Protein AF-Q0AFC5-F1 (afdb_monome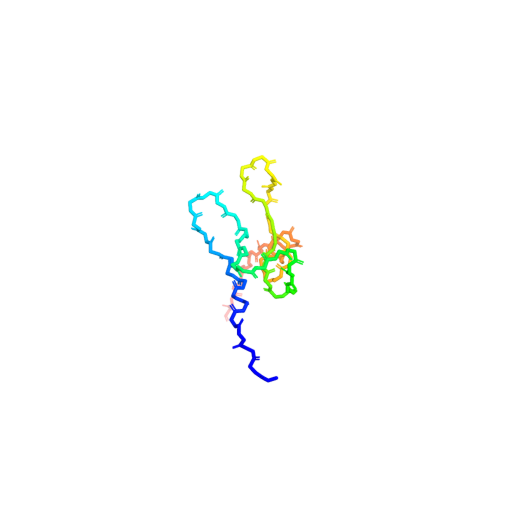r)

Structure (mmCIF, N/CA/C/O backbone):
data_AF-Q0AFC5-F1
#
_entry.id   AF-Q0AFC5-F1
#
loop_
_atom_site.group_PDB
_atom_site.id
_atom_site.type_symbol
_atom_site.label_atom_id
_atom_site.label_alt_id
_atom_site.label_comp_id
_atom_site.label_asym_id
_atom_site.label_entity_id
_atom_site.label_seq_id
_atom_site.pdbx_PDB_ins_code
_atom_site.Cartn_x
_atom_site.Cartn_y
_atom_site.Cartn_z
_atom_site.occupancy
_atom_site.B_iso_or_equiv
_atom_site.auth_seq_id
_atom_site.auth_comp_id
_atom_site.auth_asym_id
_atom_site.auth_atom_id
_atom_site.pdbx_PDB_model_num
ATOM 1 N N . MET A 1 1 ? -10.955 -7.430 -29.708 1.00 41.00 1 MET A N 1
ATOM 2 C CA . MET A 1 1 ? -11.079 -8.825 -29.227 1.00 41.00 1 MET A CA 1
ATOM 3 C C . MET A 1 1 ? -9.744 -9.500 -29.486 1.00 41.00 1 MET A C 1
ATOM 5 O O . MET A 1 1 ? -9.239 -9.343 -30.583 1.00 41.00 1 MET A O 1
ATOM 9 N N . GLN A 1 2 ? -9.173 -10.144 -28.472 1.00 37.94 2 GLN A N 1
ATOM 10 C CA . GLN A 1 2 ? -7.763 -10.537 -28.326 1.00 37.94 2 GLN A CA 1
ATOM 11 C C . GLN A 1 2 ? -6.774 -9.364 -28.162 1.00 37.94 2 GLN A C 1
ATOM 13 O O . GLN A 1 2 ? -6.544 -8.590 -29.077 1.00 37.94 2 GLN A O 1
ATOM 18 N N . GLN A 1 3 ? -6.249 -9.092 -26.965 1.00 40.94 3 GLN A N 1
ATOM 19 C CA . GLN A 1 3 ? -5.448 -10.020 -26.151 1.00 40.94 3 GLN A CA 1
ATOM 20 C C . GLN A 1 3 ? -4.192 -10.504 -26.897 1.00 40.94 3 GLN A C 1
ATOM 22 O O . GLN A 1 3 ? -3.980 -11.701 -27.042 1.00 40.94 3 GLN A O 1
ATOM 27 N N . VAL A 1 4 ? -3.315 -9.590 -27.318 1.00 42.66 4 VAL A N 1
ATOM 28 C CA . VAL A 1 4 ? -1.877 -9.912 -27.301 1.00 42.66 4 VAL A CA 1
ATOM 29 C C . VAL A 1 4 ? -1.322 -9.390 -25.978 1.00 42.66 4 VAL A C 1
ATOM 31 O O . VAL A 1 4 ? -0.568 -8.434 -25.914 1.00 42.66 4 VAL A O 1
ATOM 34 N N . THR A 1 5 ? -1.843 -9.981 -24.902 1.00 47.84 5 THR A N 1
ATOM 35 C CA . THR A 1 5 ? -1.140 -10.212 -23.638 1.00 47.84 5 THR A CA 1
ATOM 36 C C . THR A 1 5 ? -0.328 -9.038 -23.071 1.00 47.84 5 THR A C 1
ATOM 38 O O . THR A 1 5 ? 0.804 -9.227 -22.630 1.00 47.84 5 THR A O 1
ATOM 41 N N . THR A 1 6 ? -0.896 -7.828 -23.012 1.00 49.28 6 THR A N 1
ATOM 42 C CA . THR A 1 6 ? -0.389 -6.784 -22.107 1.00 49.28 6 THR A CA 1
ATOM 43 C C . THR A 1 6 ? -0.740 -7.200 -20.685 1.00 49.28 6 THR A C 1
ATOM 45 O O . THR A 1 6 ? -1.756 -6.795 -20.126 1.00 49.28 6 THR A O 1
ATOM 48 N N . LEU A 1 7 ? 0.056 -8.101 -20.119 1.00 52.66 7 LEU A N 1
ATOM 49 C CA . LEU A 1 7 ? -0.091 -8.500 -18.732 1.00 52.66 7 LEU A CA 1
ATOM 50 C C . LEU A 1 7 ? 0.561 -7.421 -17.874 1.00 52.66 7 LEU A C 1
ATOM 52 O O . LEU A 1 7 ? 1.776 -7.400 -17.677 1.00 52.66 7 LEU A O 1
ATOM 56 N N . ILE A 1 8 ? -0.267 -6.503 -17.383 1.00 56.09 8 ILE A N 1
ATOM 57 C CA . ILE A 1 8 ? 0.100 -5.680 -16.236 1.00 56.09 8 ILE A CA 1
ATOM 58 C C . ILE A 1 8 ? 0.008 -6.607 -15.033 1.00 56.09 8 ILE A C 1
ATOM 60 O O . ILE A 1 8 ? -1.057 -6.824 -14.461 1.00 56.09 8 ILE A O 1
ATOM 64 N N . TYR A 1 9 ? 1.132 -7.212 -14.679 1.00 53.22 9 TYR A N 1
ATOM 65 C CA . TYR A 1 9 ? 1.226 -7.957 -13.443 1.00 53.22 9 TYR A CA 1
ATOM 66 C C . TYR A 1 9 ? 1.810 -7.053 -12.364 1.00 53.22 9 TYR A C 1
ATOM 68 O O . TYR A 1 9 ? 2.982 -6.679 -12.400 1.00 53.22 9 TYR A O 1
ATOM 76 N N . CYS A 1 10 ? 1.002 -6.757 -11.348 1.00 52.78 10 CYS A N 1
ATOM 77 C CA . CYS A 1 10 ? 1.510 -6.290 -10.063 1.00 52.78 10 CYS A CA 1
ATOM 78 C C . CYS A 1 10 ? 2.113 -7.491 -9.310 1.00 52.78 10 CYS A C 1
ATOM 80 O O . CYS A 1 10 ? 1.537 -8.015 -8.358 1.00 52.78 10 CYS A O 1
ATOM 82 N N . LEU A 1 11 ? 3.250 -7.995 -9.792 1.00 50.59 11 LEU A N 1
ATOM 83 C CA . LEU A 1 11 ? 3.979 -9.079 -9.142 1.00 50.59 11 LEU A CA 1
ATOM 84 C C . LEU A 1 11 ? 4.863 -8.504 -8.040 1.00 50.59 11 LEU A C 1
ATOM 86 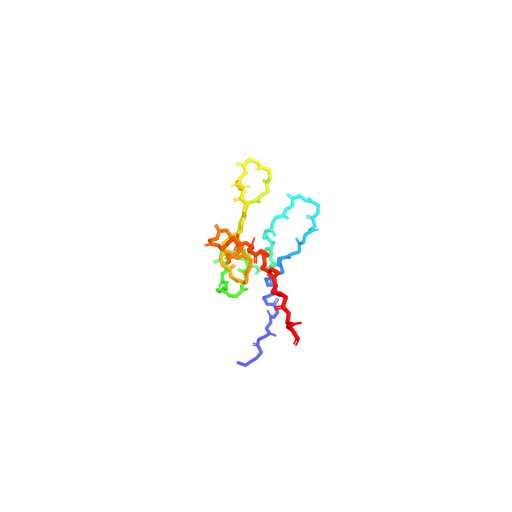O O . LEU A 1 11 ? 5.697 -7.635 -8.278 1.00 50.59 11 LEU A O 1
ATOM 90 N N . LYS A 1 12 ? 4.738 -9.057 -6.832 1.00 49.97 12 LYS A N 1
ATOM 91 C CA . LYS A 1 12 ? 5.638 -8.778 -5.708 1.00 49.97 12 LYS A CA 1
ATOM 92 C C . LYS A 1 12 ? 6.961 -9.528 -5.904 1.00 49.97 12 LYS A C 1
ATOM 94 O O . LYS A 1 12 ? 7.311 -10.403 -5.121 1.00 49.97 12 LYS A O 1
ATOM 99 N N . ILE A 1 13 ? 7.676 -9.224 -6.982 1.00 51.06 13 ILE A N 1
ATOM 100 C CA . ILE A 1 13 ? 8.990 -9.799 -7.274 1.00 51.06 13 ILE A CA 1
ATOM 101 C C . ILE A 1 13 ? 10.081 -8.846 -6.782 1.00 51.06 13 ILE A C 1
ATOM 103 O O . ILE A 1 13 ? 10.226 -7.731 -7.272 1.00 51.06 13 ILE A O 1
ATOM 107 N N . GLY A 1 14 ? 10.823 -9.291 -5.764 1.00 47.94 14 GLY A N 1
ATOM 108 C CA . GLY A 1 14 ? 12.166 -8.806 -5.431 1.00 47.94 14 GLY A CA 1
ATOM 109 C C . GLY A 1 14 ? 12.386 -7.293 -5.509 1.00 47.94 14 GLY A C 1
ATOM 110 O O . GLY A 1 14 ? 13.266 -6.840 -6.226 1.00 47.94 14 GLY A O 1
ATOM 111 N N . GLY A 1 15 ? 11.601 -6.507 -4.773 1.00 59.38 15 GLY A N 1
ATOM 112 C CA . GLY A 1 15 ? 11.849 -5.075 -4.597 1.00 59.38 15 GLY A CA 1
ATOM 113 C C . GLY A 1 15 ? 11.424 -4.151 -5.740 1.00 59.38 15 GLY A C 1
ATOM 114 O O . GLY A 1 15 ? 11.792 -2.977 -5.732 1.00 59.38 15 GLY A O 1
ATOM 115 N N . HIS A 1 16 ? 10.616 -4.645 -6.675 1.00 57.09 16 HIS A N 1
ATOM 116 C CA . HIS A 1 16 ? 9.902 -3.823 -7.649 1.00 57.09 16 HIS A CA 1
ATOM 117 C C . HIS A 1 16 ? 8.395 -3.893 -7.393 1.00 57.09 16 HIS A C 1
ATOM 119 O O . HIS A 1 16 ? 7.901 -4.849 -6.793 1.00 57.09 16 HIS A O 1
ATOM 125 N N . TYR A 1 17 ? 7.681 -2.835 -7.780 1.00 71.31 17 TYR A N 1
ATOM 126 C CA . TYR A 1 17 ? 6.263 -2.687 -7.474 1.00 71.31 17 TYR A CA 1
ATOM 127 C C . TYR A 1 17 ? 5.362 -2.995 -8.683 1.00 71.31 17 TYR A C 1
ATOM 129 O O . TYR A 1 17 ? 4.686 -4.020 -8.693 1.00 71.31 17 TYR A O 1
ATOM 137 N N . THR A 1 18 ? 5.395 -2.153 -9.721 1.00 76.69 18 THR A N 1
ATOM 138 C CA . THR A 1 18 ? 4.696 -2.391 -10.994 1.00 76.69 18 THR A CA 1
ATOM 139 C C . THR A 1 18 ? 5.726 -2.747 -12.052 1.00 76.69 18 THR A C 1
ATOM 141 O O . THR A 1 18 ? 6.702 -2.019 -12.234 1.00 76.69 18 THR A O 1
ATOM 144 N N . VAL A 1 19 ? 5.511 -3.859 -12.752 1.00 78.50 19 VAL A N 1
ATOM 145 C CA . VAL A 1 19 ? 6.345 -4.266 -13.883 1.00 78.50 19 VAL A CA 1
ATOM 146 C C . VAL A 1 19 ? 5.470 -4.316 -15.122 1.00 78.50 19 VAL A C 1
ATOM 148 O O . VA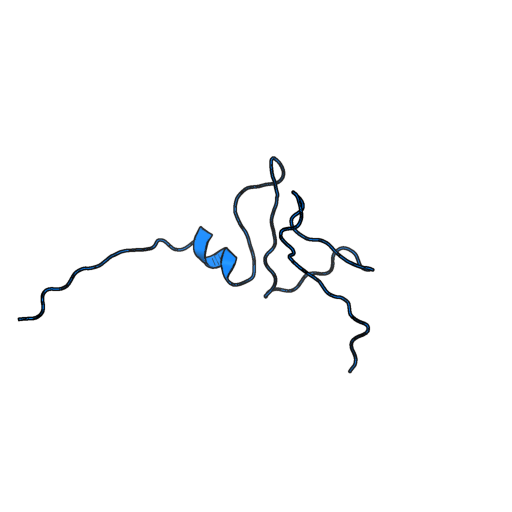L A 1 19 ? 4.471 -5.031 -15.167 1.00 78.50 19 VAL A O 1
ATOM 151 N N . TRP A 1 20 ? 5.86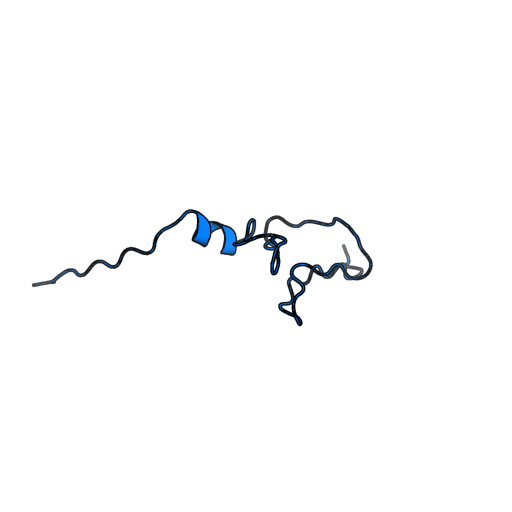2 -3.546 -16.130 1.00 76.56 20 TRP A N 1
ATOM 152 C CA . TRP A 1 20 ? 5.247 -3.587 -17.446 1.00 76.56 20 TRP A CA 1
ATOM 153 C C . TRP A 1 20 ? 6.048 -4.527 -18.343 1.00 76.56 20 TRP A C 1
ATOM 155 O O . TRP A 1 20 ? 7.258 -4.367 -18.498 1.00 76.56 20 TRP A O 1
ATOM 165 N N . VAL A 1 21 ? 5.378 -5.511 -18.939 1.00 78.50 21 VAL A N 1
ATOM 166 C CA . VAL A 1 21 ? 5.983 -6.407 -19.931 1.00 78.50 21 VAL A CA 1
ATOM 167 C C . VAL A 1 21 ? 5.529 -5.952 -21.312 1.00 78.50 21 VAL A C 1
ATOM 169 O O . VAL A 1 21 ? 4.329 -5.863 -21.565 1.00 78.50 21 VAL A O 1
ATOM 172 N N . ASN A 1 22 ? 6.481 -5.638 -22.195 1.00 81.62 22 ASN A N 1
ATOM 173 C CA . ASN A 1 22 ? 6.240 -5.175 -23.573 1.00 81.62 22 ASN A CA 1
ATOM 174 C C . ASN A 1 22 ? 5.362 -3.912 -23.698 1.00 81.62 22 ASN A C 1
ATOM 176 O O . ASN A 1 22 ? 4.792 -3.648 -24.754 1.00 81.62 22 ASN A O 1
ATOM 180 N N . CYS A 1 23 ? 5.245 -3.123 -22.631 1.00 75.06 23 CYS A N 1
ATOM 181 C CA . CYS A 1 23 ? 4.506 -1.866 -22.609 1.00 75.06 23 CYS A CA 1
ATOM 182 C C . CYS A 1 23 ? 5.148 -0.882 -21.621 1.00 75.06 23 CYS A C 1
ATOM 184 O O . CYS A 1 23 ? 6.038 -1.249 -20.855 1.00 75.06 23 CYS A O 1
ATOM 186 N N . TYR A 1 24 ? 4.710 0.377 -21.648 1.00 77.62 24 TYR A N 1
ATOM 187 C CA . TYR A 1 24 ? 5.126 1.406 -20.698 1.00 77.62 24 TYR A CA 1
ATOM 188 C C . TYR A 1 24 ? 3.947 2.334 -20.409 1.00 77.62 24 TYR A C 1
ATOM 190 O O . TYR A 1 24 ? 3.191 2.661 -21.322 1.00 77.62 24 TYR A O 1
ATOM 198 N N . GLN A 1 25 ? 3.794 2.741 -19.145 1.00 80.06 25 GLN A N 1
ATOM 199 C CA . GLN A 1 25 ? 2.782 3.713 -18.708 1.00 80.06 25 GLN A CA 1
ATOM 200 C C . GLN A 1 25 ? 1.326 3.305 -19.019 1.00 80.06 25 GLN A C 1
ATOM 202 O O . GLN A 1 25 ? 0.444 4.146 -19.188 1.00 80.06 25 GLN A O 1
ATOM 207 N N . VAL A 1 26 ? 1.054 2.001 -19.076 1.00 81.06 26 VAL A N 1
ATOM 208 C CA . VAL A 1 26 ? -0.317 1.486 -19.153 1.00 81.06 26 VAL A CA 1
ATOM 209 C C . VAL A 1 26 ? -0.833 1.296 -17.731 1.00 81.06 26 VAL A C 1
ATOM 211 O O . VAL A 1 26 ? -0.170 0.652 -16.913 1.00 81.06 26 VAL A O 1
ATOM 214 N N . PHE A 1 27 ? -2.004 1.862 -17.448 1.00 77.56 27 PHE A N 1
ATOM 215 C CA . PHE A 1 27 ? -2.662 1.802 -16.147 1.00 77.56 27 PHE A CA 1
ATOM 216 C C . PHE A 1 27 ? -4.048 1.189 -16.277 1.00 77.56 27 PHE A C 1
ATOM 218 O O . PHE A 1 27 ? -4.733 1.378 -17.281 1.00 77.56 27 PHE A O 1
ATOM 225 N N . ASP A 1 28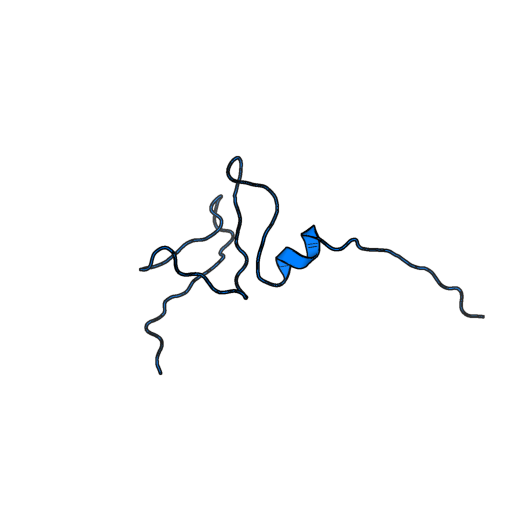 ? -4.458 0.497 -15.226 1.00 81.69 28 ASP A N 1
ATOM 226 C CA . ASP A 1 28 ? -5.807 -0.014 -15.057 1.00 81.69 28 ASP A CA 1
ATOM 227 C C . ASP A 1 28 ? -6.282 0.338 -13.645 1.00 81.69 28 ASP A C 1
ATOM 229 O O . ASP A 1 28 ? -5.531 0.195 -12.682 1.00 81.69 28 ASP A O 1
ATOM 233 N N . VAL A 1 29 ? -7.523 0.808 -13.520 1.00 82.69 29 VAL A N 1
ATOM 234 C CA . VAL A 1 29 ? -8.085 1.296 -12.249 1.00 82.69 29 VAL A CA 1
ATOM 235 C C . VAL A 1 29 ? -8.257 0.183 -11.219 1.00 82.69 29 VAL A C 1
ATOM 237 O O . VAL A 1 29 ? -8.249 0.453 -10.019 1.00 82.69 29 VAL A O 1
ATOM 240 N N . ALA A 1 30 ? -8.390 -1.066 -11.671 1.00 83.19 30 ALA A N 1
ATOM 241 C CA . ALA A 1 30 ? -8.474 -2.225 -10.790 1.00 83.19 30 ALA A CA 1
ATOM 242 C C . ALA A 1 30 ? -7.093 -2.720 -10.327 1.00 83.19 30 ALA A C 1
ATOM 244 O O . ALA A 1 30 ? -7.005 -3.483 -9.362 1.00 83.19 30 ALA A O 1
ATOM 245 N N . THR A 1 31 ? -6.013 -2.280 -10.978 1.00 82.12 31 THR A N 1
ATOM 246 C CA . THR A 1 31 ? -4.649 -2.710 -10.670 1.00 82.12 31 THR A CA 1
ATOM 247 C C . THR A 1 31 ? -3.988 -1.719 -9.711 1.00 82.12 31 THR A C 1
ATOM 249 O O . THR A 1 31 ? -3.894 -0.535 -10.031 1.00 82.12 31 THR A O 1
ATOM 252 N N . PRO A 1 32 ? -3.491 -2.162 -8.544 1.00 84.56 32 PRO A N 1
ATOM 253 C CA . PRO A 1 32 ? -2.931 -1.244 -7.563 1.00 84.56 32 PRO A CA 1
ATOM 254 C C . PRO A 1 32 ? -1.641 -0.581 -8.085 1.00 84.56 32 PRO A C 1
ATOM 256 O O . PRO A 1 32 ? -0.781 -1.236 -8.681 1.00 84.56 32 PRO A O 1
ATOM 259 N N . PHE A 1 33 ? -1.437 0.700 -7.773 1.00 84.81 33 PHE A N 1
ATOM 260 C CA . PHE A 1 33 ? -0.261 1.518 -8.091 1.00 84.81 33 PHE A CA 1
ATOM 261 C C . PHE A 1 33 ? 0.503 1.980 -6.826 1.00 84.81 33 PHE A C 1
ATOM 263 O O . PHE A 1 33 ? -0.096 2.152 -5.769 1.00 84.81 33 PHE A O 1
ATOM 270 N N . GLY A 1 34 ? 1.829 2.177 -6.880 1.00 84.81 34 GLY A N 1
ATOM 271 C CA . GLY A 1 34 ? 2.615 2.520 -5.687 1.00 84.81 34 GLY A CA 1
ATOM 272 C C . GLY A 1 34 ? 4.135 2.359 -5.808 1.00 84.81 34 GLY A C 1
ATOM 273 O O . GLY A 1 34 ? 4.680 2.030 -6.859 1.00 84.81 34 GLY A O 1
ATOM 274 N N . GLY A 1 35 ? 4.836 2.618 -4.703 1.00 83.06 35 GLY A N 1
ATOM 275 C CA . GLY A 1 35 ? 6.299 2.572 -4.624 1.00 83.06 35 GLY A CA 1
ATOM 276 C C . GLY A 1 35 ? 6.852 1.413 -3.786 1.00 83.06 35 GLY A C 1
ATOM 277 O O . GLY A 1 35 ? 6.149 0.763 -3.008 1.00 83.06 35 GLY A O 1
ATOM 278 N N . PHE A 1 36 ? 8.149 1.156 -3.928 1.00 83.81 36 PHE A N 1
ATOM 279 C CA . PHE A 1 36 ? 8.952 0.337 -3.017 1.00 83.81 36 PHE A CA 1
ATOM 280 C C . PHE A 1 36 ? 10.170 1.126 -2.494 1.00 83.81 36 PHE A C 1
ATOM 282 O O . PHE A 1 36 ? 10.789 1.893 -3.237 1.00 83.81 36 PHE A O 1
ATOM 289 N N . LYS A 1 37 ? 10.550 0.924 -1.223 1.00 85.00 37 LYS A N 1
ATOM 290 C CA . LYS A 1 37 ? 11.604 1.690 -0.517 1.00 85.00 37 LYS A CA 1
ATOM 291 C C . LYS A 1 37 ? 11.295 3.197 -0.494 1.00 85.00 37 LYS A C 1
ATOM 293 O O . LYS A 1 37 ? 10.215 3.595 -0.086 1.00 85.00 37 LYS A O 1
ATOM 298 N N . GLN A 1 38 ? 12.237 4.035 -0.928 1.00 88.00 38 GLN A N 1
ATOM 299 C CA . GLN A 1 38 ? 12.130 5.496 -0.896 1.00 88.00 38 GLN A CA 1
ATOM 300 C C . GLN A 1 38 ? 11.169 6.067 -1.948 1.00 88.00 38 GLN A C 1
ATOM 302 O O . GLN A 1 38 ? 10.887 7.257 -1.916 1.00 88.00 38 GLN A O 1
ATOM 307 N N . SER A 1 39 ? 10.663 5.245 -2.875 1.00 84.94 39 SER A N 1
ATOM 308 C CA . SER A 1 39 ? 9.725 5.717 -3.905 1.00 84.94 39 SER A CA 1
ATOM 309 C C . SER A 1 39 ? 8.292 5.912 -3.400 1.00 84.94 39 SER A C 1
ATOM 311 O O . SER A 1 39 ? 7.483 6.497 -4.111 1.00 84.94 39 SER A O 1
ATOM 313 N N . GLY A 1 40 ? 7.964 5.444 -2.191 1.00 85.88 40 GLY A N 1
ATOM 314 C CA . GLY A 1 40 ? 6.661 5.687 -1.573 1.00 85.88 40 GLY A CA 1
ATOM 315 C C . GLY A 1 40 ? 6.227 4.596 -0.597 1.00 85.88 40 GLY A C 1
ATOM 316 O O . GLY A 1 40 ? 6.79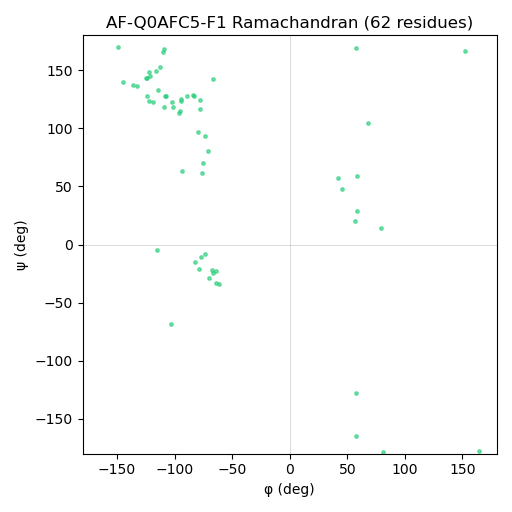3 3.501 -0.563 1.00 85.88 40 GLY A O 1
ATOM 317 N N . ILE A 1 41 ? 5.191 4.914 0.180 1.00 86.81 41 ILE A N 1
ATOM 318 C CA . ILE A 1 41 ? 4.545 4.045 1.173 1.00 86.81 41 ILE A CA 1
ATOM 319 C C . ILE A 1 41 ? 3.068 3.915 0.783 1.00 86.81 41 ILE A C 1
ATOM 321 O O . ILE A 1 41 ? 2.488 4.871 0.279 1.00 86.81 41 ILE A O 1
ATOM 325 N N . GLY A 1 42 ? 2.465 2.747 1.012 1.00 85.56 42 GLY A N 1
ATOM 326 C CA . GLY A 1 42 ? 1.053 2.512 0.695 1.00 85.56 42 GLY A CA 1
ATOM 327 C C . GLY A 1 42 ? 0.796 2.197 -0.780 1.00 85.56 42 GLY A C 1
ATOM 328 O O . GLY A 1 42 ? 1.727 2.045 -1.581 1.00 85.56 42 GLY A O 1
ATOM 329 N N . ARG A 1 43 ? -0.479 2.004 -1.119 1.00 87.38 43 ARG A N 1
ATOM 330 C CA . ARG A 1 43 ? -0.951 1.623 -2.459 1.00 87.38 43 ARG A CA 1
ATOM 331 C C . ARG A 1 43 ? -2.159 2.449 -2.846 1.00 87.38 43 ARG A C 1
ATOM 333 O O . ARG A 1 43 ? -3.054 2.591 -2.035 1.00 87.38 43 ARG A O 1
ATOM 340 N N . GLU A 1 44 ? -2.199 2.920 -4.077 1.00 88.19 44 GLU A N 1
ATOM 341 C CA . GLU A 1 44 ? -3.369 3.563 -4.670 1.00 88.19 44 GLU A CA 1
ATOM 342 C C . GLU A 1 44 ? -3.995 2.654 -5.725 1.00 88.19 44 GLU A C 1
ATOM 344 O O . GLU A 1 44 ? -3.374 1.677 -6.135 1.00 88.19 44 GLU A O 1
ATOM 3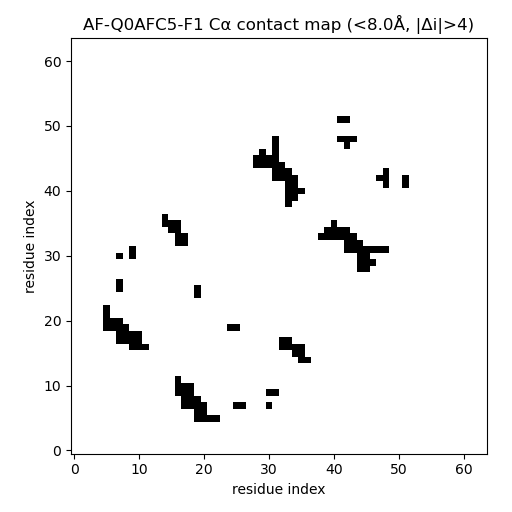49 N N . LEU A 1 45 ? -5.201 2.982 -6.193 1.00 88.00 45 LEU A N 1
ATOM 350 C CA . LEU A 1 45 ? -5.996 2.160 -7.119 1.00 88.00 45 LEU A CA 1
ATOM 351 C C . LEU A 1 45 ? -6.308 0.732 -6.612 1.00 88.00 45 LEU A C 1
ATOM 353 O O . LEU A 1 45 ? -5.766 0.232 -5.621 1.00 88.00 45 LEU A O 1
ATOM 357 N N . GLY A 1 46 ? -7.213 0.047 -7.314 1.00 84.81 46 GLY A N 1
ATOM 358 C CA . GLY A 1 46 ? -7.671 -1.288 -6.937 1.00 84.81 46 GLY A CA 1
ATOM 359 C C . GLY A 1 46 ? -8.268 -1.355 -5.525 1.00 84.81 46 GLY A C 1
ATOM 360 O O . GLY A 1 46 ? -8.586 -0.347 -4.897 1.00 84.81 46 GLY A O 1
ATOM 361 N N . SER A 1 47 ? -8.420 -2.571 -5.004 1.00 87.19 47 SER A N 1
ATOM 362 C CA . SER A 1 47 ? -8.957 -2.787 -3.654 1.00 87.19 47 SER A CA 1
ATOM 363 C C . SER A 1 47 ? -8.002 -2.334 -2.547 1.00 87.19 47 SER A C 1
ATOM 365 O O . SER A 1 47 ? -8.456 -1.924 -1.487 1.00 87.19 47 SER A O 1
ATOM 367 N N . TYR A 1 48 ? -6.690 -2.372 -2.800 1.00 86.69 48 TYR A N 1
ATOM 368 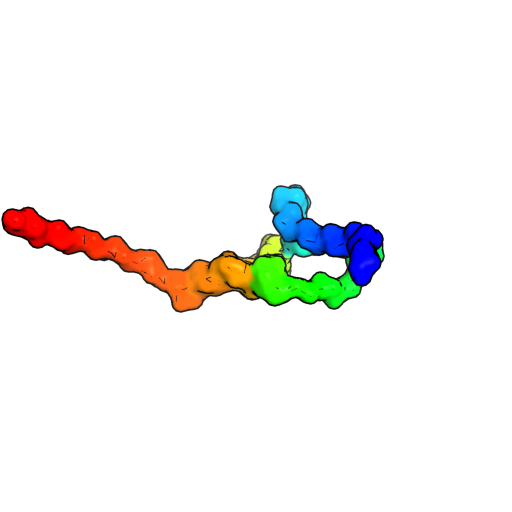C CA . TYR A 1 48 ? -5.658 -2.016 -1.820 1.00 86.69 48 TYR A CA 1
ATOM 369 C C . TYR A 1 48 ? -5.652 -0.529 -1.450 1.00 86.69 48 TYR A C 1
ATOM 371 O O . TYR A 1 48 ? -5.160 -0.179 -0.384 1.00 86.69 48 TYR A O 1
ATOM 379 N N . ALA A 1 49 ? -6.199 0.343 -2.303 1.00 89.75 49 ALA A N 1
ATOM 380 C CA . ALA A 1 49 ? -6.333 1.761 -1.983 1.00 89.75 49 ALA A CA 1
ATOM 381 C C . ALA A 1 49 ? -7.268 2.015 -0.803 1.00 89.75 49 ALA A C 1
ATOM 383 O O . ALA A 1 49 ? -7.043 2.940 -0.028 1.00 89.75 49 ALA A O 1
ATOM 384 N N . LEU A 1 50 ? -8.310 1.191 -0.647 1.00 91.19 50 LEU A N 1
ATOM 385 C CA . LEU A 1 50 ? -9.295 1.369 0.418 1.00 91.19 50 LEU A CA 1
ATOM 386 C C . LEU A 1 50 ? -8.649 1.258 1.801 1.00 91.19 50 LEU A C 1
ATOM 388 O O . LEU A 1 50 ? -9.031 2.004 2.699 1.00 91.19 50 LEU A O 1
ATOM 392 N N . ASP A 1 51 ? -7.630 0.412 1.952 1.00 91.25 51 ASP A N 1
ATOM 393 C CA . ASP A 1 51 ? -6.918 0.220 3.218 1.00 91.25 51 ASP A CA 1
ATOM 394 C C . ASP A 1 51 ? -6.186 1.495 3.685 1.00 91.25 51 ASP A C 1
ATOM 396 O O . ASP A 1 51 ? -5.948 1.656 4.876 1.00 91.25 51 ASP A O 1
ATOM 400 N N . ASN A 1 52 ? -5.855 2.430 2.782 1.00 91.75 52 ASN A N 1
ATOM 401 C CA . ASN A 1 52 ? -5.237 3.708 3.167 1.00 91.75 52 ASN A CA 1
ATOM 402 C C . ASN A 1 52 ? -6.254 4.725 3.711 1.00 91.75 52 ASN A C 1
ATOM 404 O O . ASN A 1 52 ? -5.867 5.692 4.366 1.00 91.75 52 ASN A O 1
ATOM 408 N N . TYR A 1 53 ? -7.537 4.555 3.385 1.00 93.31 53 TYR A N 1
ATOM 409 C CA . TYR A 1 53 ? -8.602 5.516 3.693 1.00 93.31 53 TYR A CA 1
ATOM 410 C C . TYR A 1 53 ? -9.643 4.968 4.670 1.00 93.31 53 TYR A C 1
ATOM 412 O O . TYR A 1 53 ? -10.565 5.688 5.059 1.00 93.31 53 TYR A O 1
ATOM 420 N N . THR A 1 54 ? -9.529 3.697 5.046 1.00 93.94 54 THR A N 1
ATOM 421 C CA . THR A 1 54 ? -10.465 3.020 5.939 1.00 93.94 54 THR A CA 1
ATOM 422 C C . THR A 1 54 ? -9.723 2.432 7.126 1.00 93.94 54 THR A C 1
ATOM 424 O O . THR A 1 54 ? -8.600 1.958 7.006 1.00 93.94 54 THR A O 1
ATOM 427 N N . GLU A 1 55 ? -10.366 2.475 8.289 1.00 93.94 55 GLU A N 1
ATOM 428 C CA . GLU A 1 55 ? -9.818 1.948 9.536 1.00 93.94 55 GLU A CA 1
ATOM 429 C C . GLU A 1 55 ? -10.663 0.765 10.000 1.00 93.94 55 GLU A C 1
ATOM 431 O O . GLU A 1 55 ? -11.898 0.831 10.039 1.00 93.94 55 GLU A O 1
ATOM 436 N N . VAL A 1 56 ? -10.001 -0.330 10.375 1.00 93.94 56 VAL A N 1
ATOM 437 C CA . VAL A 1 56 ? -10.685 -1.529 10.865 1.00 93.94 56 VAL A CA 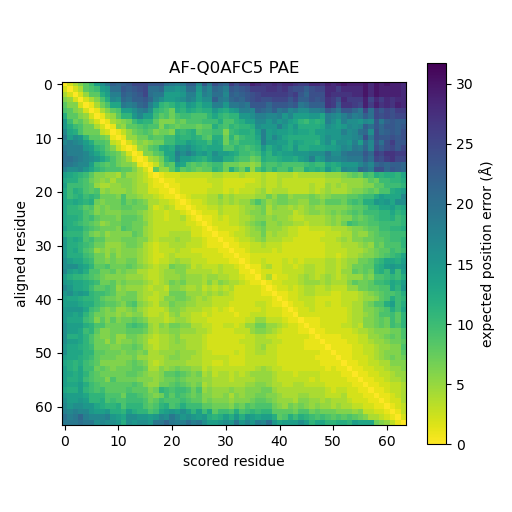1
ATOM 438 C C . VAL A 1 56 ? -11.101 -1.309 12.316 1.00 93.94 56 VAL A C 1
ATOM 440 O O . VAL A 1 56 ? -10.268 -1.178 13.212 1.00 93.94 56 VAL A O 1
ATOM 443 N N . LYS A 1 57 ? -12.413 -1.313 12.564 1.00 95.25 57 LYS A N 1
ATOM 444 C CA . LYS A 1 57 ? -12.986 -1.189 13.906 1.00 95.25 57 LYS A CA 1
ATOM 445 C C . LYS A 1 57 ? -13.607 -2.508 14.356 1.00 95.25 57 LYS A C 1
ATOM 447 O O . LYS A 1 57 ? -14.585 -2.967 13.773 1.00 95.25 57 LYS A O 1
ATOM 452 N N . SER A 1 58 ? -13.089 -3.070 15.443 1.00 95.19 58 SER A N 1
ATOM 453 C CA . SER A 1 58 ? -13.672 -4.252 16.087 1.00 95.19 58 SER A CA 1
ATOM 454 C C . SER A 1 58 ? -14.803 -3.850 17.036 1.00 95.19 58 SER A C 1
ATOM 456 O O . SER A 1 58 ? -14.619 -2.983 17.893 1.00 95.19 58 SER A O 1
ATOM 458 N N . VAL A 1 59 ? -15.970 -4.484 16.898 1.00 94.75 59 VAL A N 1
ATOM 459 C CA . VAL A 1 59 ? -17.144 -4.270 17.758 1.00 94.75 59 VAL A CA 1
ATOM 460 C C . VAL A 1 59 ? -17.569 -5.608 18.352 1.00 94.75 59 VAL A C 1
ATOM 462 O O . VAL A 1 59 ? -17.775 -6.572 17.621 1.00 94.75 59 VAL A O 1
ATOM 465 N N . TYR A 1 60 ? -17.714 -5.654 19.675 1.00 93.81 60 TYR A N 1
ATOM 466 C CA . TYR A 1 60 ? -18.239 -6.808 20.400 1.00 93.81 60 TYR A CA 1
ATOM 467 C C . TYR A 1 60 ? -19.636 -6.465 20.905 1.00 93.81 60 TYR A C 1
ATOM 469 O O . TYR A 1 60 ? -19.822 -5.430 21.546 1.00 93.81 60 TYR A O 1
ATOM 477 N N . VAL A 1 61 ? -20.610 -7.322 20.606 1.00 93.69 61 VAL A N 1
ATOM 478 C CA . VAL A 1 61 ? -21.996 -7.170 21.056 1.00 93.69 61 VAL A CA 1
ATOM 479 C C . VAL A 1 61 ? -22.368 -8.416 21.842 1.00 93.69 61 VAL A C 1
ATOM 481 O O . VAL A 1 61 ? -22.243 -9.527 21.332 1.00 93.69 61 VAL A O 1
ATOM 484 N N . SER A 1 62 ? -22.802 -8.225 23.087 1.00 90.12 62 SER A N 1
ATOM 485 C CA . SER A 1 62 ? -23.421 -9.294 23.867 1.00 90.12 62 SER A CA 1
ATOM 486 C C . SER A 1 62 ? -24.860 -9.453 23.392 1.00 90.12 62 SER A C 1
ATOM 488 O O . SER A 1 62 ? -25.605 -8.474 23.378 1.00 90.12 62 SER A O 1
ATOM 490 N N . LEU A 1 63 ? -25.230 -10.662 22.985 1.00 83.56 63 LEU A N 1
ATOM 491 C CA . LEU A 1 63 ? -26.610 -11.028 22.687 1.00 83.56 63 LEU A CA 1
ATOM 492 C C . LEU A 1 63 ? -27.121 -11.799 23.906 1.00 83.56 63 LEU A C 1
ATOM 494 O O . LEU A 1 63 ? -26.502 -12.796 24.279 1.00 83.56 63 LEU A O 1
ATOM 498 N N . GLU A 1 64 ? -28.151 -11.268 24.566 1.00 73.62 64 GLU A N 1
ATOM 499 C CA . GLU A 1 64 ? -28.875 -11.968 25.640 1.00 73.62 64 GLU A CA 1
ATOM 500 C C . GLU A 1 64 ? -29.545 -13.249 25.128 1.00 73.62 64 GLU A C 1
ATOM 502 O O . GLU A 1 64 ? -30.012 -13.252 23.961 1.00 73.62 64 GLU A O 1
#

Secondary structure (DSSP, 8-state):
-------EE----TT-S-EESS-SS---TTS-EE-SGGG-SSEESTGGGHHHH-----------

InterPro domains:
  IPR015590 Aldehyde dehydrogenase domain [PF00171] (18-59)
  IPR016161 Aldehyde/histidinol dehydrogenase [SSF53720] (17-62)
  IPR016162 Aldehyde dehydrogenase, N-terminal [G3DSA:3.40.605.10] (31-59)
  IPR016163 Aldehyde dehydrogenase, C-terminal [G3DSA:3.40.309.10] (18-30)

Mean predicted aligned error: 8.31 Å

pLDDT: mean 76.46, std 16.77, range [37.94, 95.25]

Sequence (64 aa):
MQQVTTLIYCLKIGGHYTVWVNCYQVFDVATPFGGFKQSGIGRELGSYALDNYTEVKSVYVSLE

Solvent-accessible surface area (backbone atoms only — not comparable to full-atom values): 4425 Å² total; per-residue (Å²): 132,80,85,85,70,74,54,76,44,74,49,88,53,91,84,48,42,75,50,65,52,101,55,77,95,79,84,51,72,72,50,62,43,64,38,50,76,93,68,38,80,70,44,39,44,30,77,61,26,50,64,78,78,51,80,92,78,91,82,88,79,88,83,133

Organism: Nitrosomonas eutropha (strain DSM 101675 / C91 / Nm57) (NCBI:txid335283)

Radius of gyration: 17.14 Å; Cα contacts (8 Å, |Δi|>4): 71; chains: 1; bounding box: 41×18×55 Å

Nearest PDB structures (foldseek):
  4pz2-assembly1_B  TM=8.506E-01  e=9.091E-02  Zea mays
  3rhj-assembly1_D  TM=9.603E-01  e=7.967E-02  Rattus norvegicus

Foldseek 3Di:
DDDPDQDFDQDPPDFAGTDTDPDPPDDDQQDWDAHGDPRGDFIHGRPRNVVVVDDDDDDDDDDD